Protein AF-A0A7W1HJT8-F1 (afdb_monomer)

pLDDT: mean 92.69, std 4.2, range [70.69, 98.31]

Secondary structure (DSSP, 8-state):
-HHHHHHHHHHHHHHHHHHH--TTPPPSSPPP-S--TTTS-SS--TT-B-TTSTT-BSSPPPPTT--

Mean predicted aligned error: 6.5 Å

Foldseek 3Di:
DVVVVVVVVVVVVVVCCVVVPDPPDDDPDDDDDPPCPPVDDPDQDQAAFDPPDPVRGSHDDDDPPDD

Sequence (67 aa):
MLRAFFLIFALVSVALVAVLGFRGEKSSRPEIEIFPDMVRQPKVRAQSESNFFSDQRGARKPVDGTV

Radius of gyration: 25.09 Å; Cα contacts (8 Å, |Δi|>4): 23; chains: 1; bounding box: 58×23×65 Å

Nearest PDB structures (foldseek):
  6btm-assembly1_E  TM=7.800E-01  e=2.111E-01  Flavobacterium johnsoniae UW101
  6f0k-assembly1_E  TM=8.958E-01  e=7.537E-01  Rhodothermus marinus DSM 4252

Solvent-accessible surface area (backbone atoms only — not comparable to full-atom values): 4611 Å² total; per-residue (Å²): 112,68,68,59,50,52,53,52,51,52,51,51,52,52,51,49,45,71,74,72,52,66,92,87,67,83,75,91,62,82,81,88,68,93,76,57,75,75,76,69,54,102,66,84,45,79,89,32,77,25,95,85,44,96,82,36,48,44,51,77,80,79,65,90,87,74,130

Structure (mmCIF, N/CA/C/O backbone):
data_AF-A0A7W1HJT8-F1
#
_entry.id   AF-A0A7W1HJT8-F1
#
loop_
_atom_site.group_PDB
_atom_site.id
_atom_site.type_symbol
_atom_site.label_atom_id
_atom_site.label_alt_id
_atom_site.label_comp_id
_atom_site.label_asym_id
_atom_site.label_entity_id
_atom_site.label_seq_id
_atom_site.pdbx_PDB_ins_code
_atom_site.Cartn_x
_atom_site.Cartn_y
_atom_site.Cartn_z
_atom_site.occupancy
_atom_site.B_iso_or_equiv
_atom_site.auth_seq_id
_atom_site.auth_comp_id
_atom_site.auth_asym_id
_atom_site.auth_atom_id
_atom_site.pdbx_PDB_model_num
ATOM 1 N N . MET A 1 1 ? 26.215 -7.020 -36.157 1.00 70.69 1 MET A N 1
ATOM 2 C CA . MET A 1 1 ? 26.485 -7.336 -34.738 1.00 70.69 1 MET A CA 1
ATOM 3 C C . MET A 1 1 ? 26.299 -6.114 -33.836 1.00 70.69 1 MET A C 1
ATOM 5 O O . MET A 1 1 ? 25.270 -6.035 -33.185 1.00 70.69 1 MET A O 1
ATOM 9 N N . LEU A 1 2 ? 27.187 -5.110 -33.864 1.00 91.31 2 LEU A N 1
ATOM 10 C CA . LEU A 1 2 ? 27.116 -3.945 -32.954 1.00 91.31 2 LEU A CA 1
ATOM 11 C C . LEU A 1 2 ? 25.862 -3.063 -33.115 1.00 91.31 2 LEU A C 1
ATOM 13 O O . LEU A 1 2 ? 25.298 -2.621 -32.123 1.00 91.31 2 LEU A O 1
ATOM 17 N N . ARG A 1 3 ? 25.372 -2.849 -34.345 1.00 92.19 3 ARG A N 1
ATOM 18 C CA . ARG A 1 3 ? 24.165 -2.030 -34.592 1.00 92.19 3 ARG A CA 1
ATOM 19 C C . ARG A 1 3 ? 22.917 -2.581 -33.889 1.00 92.19 3 ARG A C 1
ATOM 21 O O . ARG A 1 3 ? 22.217 -1.836 -33.217 1.00 92.19 3 ARG A O 1
ATOM 28 N N . ALA A 1 4 ? 22.669 -3.885 -34.016 1.00 94.69 4 ALA A N 1
ATOM 29 C CA . ALA A 1 4 ? 21.538 -4.544 -33.362 1.00 94.69 4 ALA A CA 1
ATOM 30 C C . ALA A 1 4 ? 21.688 -4.542 -31.834 1.00 94.69 4 ALA A C 1
ATOM 32 O O . ALA A 1 4 ? 20.719 -4.285 -31.129 1.00 94.69 4 ALA A O 1
ATOM 33 N N . PHE A 1 5 ? 22.909 -4.755 -31.332 1.00 96.38 5 PHE A N 1
ATOM 34 C CA . PHE A 1 5 ? 23.206 -4.670 -29.904 1.00 96.38 5 PHE A CA 1
ATOM 35 C C . PHE A 1 5 ? 22.840 -3.298 -29.324 1.00 96.38 5 PHE A C 1
ATOM 37 O O . PHE A 1 5 ? 22.098 -3.239 -28.350 1.00 96.38 5 PHE A O 1
ATOM 44 N N . PHE A 1 6 ? 23.285 -2.200 -29.944 1.00 97.56 6 PHE A N 1
ATOM 45 C CA . PHE A 1 6 ? 22.972 -0.855 -29.451 1.00 97.56 6 PHE A CA 1
ATOM 46 C C . PHE A 1 6 ? 21.480 -0.526 -29.522 1.00 97.56 6 PHE A C 1
ATOM 48 O O . PHE A 1 6 ? 20.964 0.112 -28.609 1.00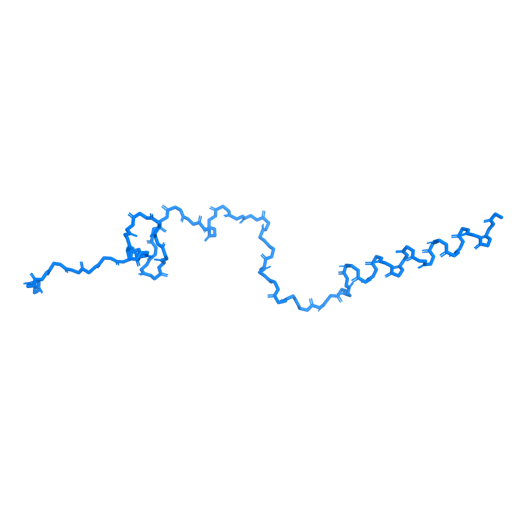 97.56 6 PHE A O 1
ATOM 55 N N . LEU A 1 7 ? 20.778 -0.987 -30.563 1.00 97.69 7 LEU A N 1
ATOM 56 C CA . LEU A 1 7 ? 19.327 -0.813 -30.666 1.00 97.69 7 LEU A CA 1
ATOM 57 C C . LEU A 1 7 ? 18.591 -1.531 -29.533 1.00 97.69 7 LEU A C 1
ATOM 59 O O . LEU A 1 7 ? 17.754 -0.929 -28.867 1.00 97.69 7 LEU A O 1
ATOM 63 N N . ILE A 1 8 ? 18.929 -2.797 -29.282 1.00 97.75 8 ILE A N 1
ATOM 64 C CA . ILE A 1 8 ? 18.320 -3.574 -28.197 1.00 97.75 8 ILE A CA 1
ATOM 65 C C . ILE A 1 8 ? 18.673 -2.957 -26.843 1.00 97.75 8 ILE A C 1
ATOM 67 O O . ILE A 1 8 ? 17.794 -2.787 -26.005 1.00 97.75 8 ILE A O 1
ATOM 71 N N . PHE A 1 9 ? 19.932 -2.572 -26.638 1.00 97.62 9 PHE A N 1
ATOM 72 C CA . PHE A 1 9 ? 20.378 -1.937 -25.403 1.00 97.62 9 PHE A CA 1
ATOM 73 C C . PHE A 1 9 ? 19.603 -0.646 -25.120 1.00 97.62 9 PHE A C 1
ATOM 75 O O . PHE A 1 9 ? 19.063 -0.491 -24.029 1.00 97.62 9 PHE A O 1
ATOM 82 N N . ALA A 1 10 ? 19.466 0.233 -26.118 1.00 98.06 10 ALA A N 1
ATOM 83 C CA . ALA A 1 10 ? 18.696 1.465 -25.987 1.00 98.06 10 ALA A CA 1
ATOM 84 C C . ALA A 1 10 ? 17.220 1.190 -25.661 1.00 98.06 10 ALA A C 1
ATOM 86 O O . ALA A 1 10 ? 16.666 1.818 -24.759 1.00 98.06 10 ALA A O 1
ATOM 87 N N . LEU A 1 11 ? 16.594 0.222 -26.339 1.00 98.31 11 LEU A N 1
ATOM 88 C CA . LEU A 1 11 ? 15.210 -0.172 -26.061 1.00 98.31 11 LEU A CA 1
ATOM 89 C C . LEU A 1 11 ? 15.038 -0.697 -24.631 1.00 98.31 11 LEU A C 1
ATOM 91 O O . LEU A 1 11 ? 14.094 -0.305 -23.948 1.00 98.31 11 LEU A O 1
ATOM 95 N N . VAL A 1 12 ? 15.964 -1.531 -24.151 1.00 98.06 12 VAL A N 1
ATOM 96 C CA . VAL A 1 12 ? 15.946 -2.049 -22.776 1.00 98.06 12 VAL A CA 1
ATOM 97 C C . VAL A 1 12 ? 16.147 -0.924 -21.761 1.00 98.06 12 VAL A C 1
ATOM 99 O O . VAL A 1 12 ? 15.435 -0.882 -20.760 1.00 98.06 12 VAL A O 1
ATOM 102 N N . SER A 1 13 ? 17.059 0.019 -22.014 1.00 97.31 13 SER A N 1
ATOM 103 C CA . SER A 1 13 ? 17.252 1.183 -21.142 1.00 97.31 13 SER A CA 1
ATOM 104 C C . SER A 1 13 ? 15.988 2.040 -21.043 1.00 97.31 13 SER A C 1
ATOM 106 O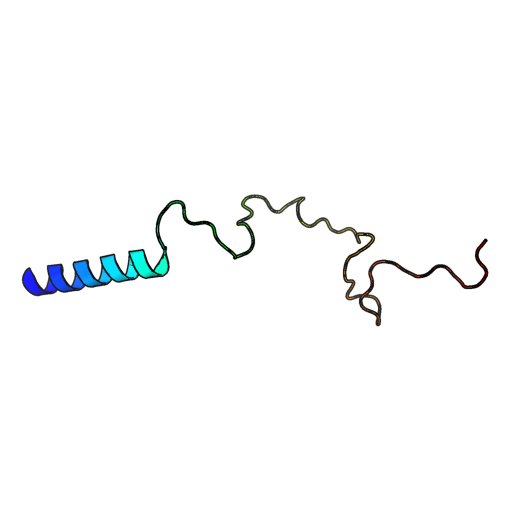 O . SER A 1 13 ? 15.590 2.408 -19.940 1.00 97.31 13 SER A O 1
ATOM 108 N N . VAL A 1 14 ? 15.320 2.315 -22.169 1.00 97.56 14 VAL A N 1
ATOM 109 C CA . VAL A 1 14 ? 14.056 3.073 -22.186 1.00 97.56 14 VAL A CA 1
ATOM 110 C C . VAL A 1 14 ? 12.954 2.315 -21.445 1.00 97.56 14 VAL A C 1
ATOM 112 O O . VAL A 1 14 ? 12.252 2.909 -20.629 1.00 97.56 14 VAL A O 1
ATOM 115 N N . ALA A 1 15 ? 12.827 1.006 -21.673 1.00 97.81 15 ALA A N 1
ATOM 116 C CA . ALA A 1 15 ? 11.844 0.175 -20.983 1.00 97.81 15 ALA A CA 1
ATOM 117 C C . ALA A 1 15 ? 12.065 0.162 -19.460 1.00 97.81 15 ALA A C 1
ATOM 119 O O . ALA A 1 15 ? 11.107 0.292 -18.701 1.00 97.81 15 ALA A O 1
ATOM 120 N N . LEU A 1 16 ? 13.319 0.069 -19.005 1.00 96.31 16 LEU A N 1
ATOM 121 C CA . LEU A 1 16 ? 13.663 0.125 -17.582 1.00 96.31 16 LEU A CA 1
ATOM 122 C C . LEU A 1 16 ? 13.240 1.448 -16.944 1.00 96.31 16 LEU A C 1
ATOM 124 O O . LEU A 1 16 ? 12.602 1.432 -15.894 1.00 96.31 16 LEU A O 1
ATOM 128 N N . VAL A 1 17 ? 13.549 2.580 -17.581 1.00 94.62 17 VAL A N 1
ATOM 129 C CA . VAL A 1 17 ? 13.157 3.903 -17.069 1.00 94.62 17 VAL A CA 1
ATOM 130 C C . VAL A 1 17 ? 11.634 4.052 -17.045 1.00 94.62 17 VAL A C 1
ATOM 132 O O . VAL A 1 17 ? 11.089 4.559 -16.070 1.00 94.62 17 VAL A O 1
ATOM 135 N N . ALA A 1 18 ? 10.931 3.559 -18.068 1.00 92.94 18 ALA A N 1
ATOM 136 C CA . ALA A 1 18 ? 9.472 3.627 -18.130 1.00 92.94 18 ALA A CA 1
ATOM 137 C C . ALA A 1 18 ? 8.777 2.803 -17.028 1.00 92.94 18 ALA A C 1
ATOM 139 O O . ALA A 1 18 ? 7.735 3.215 -16.524 1.00 92.94 18 ALA A O 1
ATOM 140 N N . VAL A 1 19 ? 9.340 1.649 -16.650 1.00 91.56 19 VAL A N 1
ATOM 141 C CA . VAL A 1 19 ? 8.764 0.766 -15.620 1.00 91.56 19 VAL A CA 1
ATOM 142 C C . VAL A 1 19 ? 9.148 1.204 -14.206 1.00 91.56 19 VAL A C 1
ATOM 144 O O . VAL A 1 19 ? 8.304 1.186 -13.311 1.00 91.56 19 VAL A O 1
ATOM 147 N N . LEU A 1 20 ? 10.413 1.574 -13.988 1.00 90.25 20 LEU A N 1
ATOM 148 C CA . LEU A 1 20 ? 10.935 1.908 -12.659 1.00 90.25 20 LEU A CA 1
ATOM 149 C C . LEU A 1 20 ? 10.688 3.373 -12.268 1.00 90.25 20 LEU A C 1
ATOM 151 O O . LEU A 1 20 ? 10.708 3.688 -11.080 1.00 90.25 20 LEU A O 1
ATOM 155 N N . GLY A 1 21 ? 10.429 4.248 -13.243 1.00 88.12 21 GLY A N 1
ATOM 156 C CA . GLY A 1 21 ? 10.247 5.681 -13.027 1.00 88.12 21 GLY A CA 1
ATOM 157 C C . GLY A 1 21 ? 11.551 6.411 -12.704 1.00 88.12 21 GLY A C 1
ATOM 158 O O . GLY A 1 21 ? 12.651 5.848 -12.759 1.00 88.12 21 GLY A O 1
ATOM 159 N N . PHE A 1 22 ? 11.436 7.696 -12.368 1.00 90.00 22 PHE A N 1
ATOM 160 C CA . PHE A 1 22 ? 12.582 8.510 -11.974 1.00 90.00 22 PHE A CA 1
ATOM 161 C C . PHE A 1 22 ? 12.799 8.476 -10.460 1.00 90.00 22 PHE A C 1
ATOM 163 O O . PHE A 1 22 ? 11.870 8.458 -9.651 1.00 90.00 22 PHE A O 1
ATOM 170 N N . ARG A 1 23 ? 14.070 8.507 -10.048 1.00 88.44 23 ARG A N 1
ATOM 171 C CA . ARG A 1 23 ? 14.427 8.588 -8.629 1.00 88.44 23 ARG A CA 1
ATOM 172 C C . ARG A 1 23 ? 13.901 9.895 -8.027 1.00 88.44 23 ARG A C 1
ATOM 174 O O . ARG A 1 23 ? 14.200 10.969 -8.538 1.00 88.44 23 ARG A O 1
ATOM 181 N N . GLY A 1 24 ? 13.227 9.797 -6.881 1.00 85.94 24 GLY A N 1
ATOM 182 C CA . GLY A 1 24 ? 12.744 10.953 -6.115 1.00 85.94 24 GLY A CA 1
ATOM 183 C C . GLY A 1 24 ? 11.296 11.350 -6.404 1.00 85.94 24 GLY A C 1
ATOM 184 O O . GLY A 1 24 ? 10.796 12.286 -5.782 1.00 85.94 24 GLY A O 1
ATOM 185 N N . GLU A 1 25 ? 10.604 10.637 -7.294 1.00 86.12 25 GLU A N 1
ATOM 186 C CA . GLU A 1 25 ? 9.165 10.810 -7.484 1.00 86.12 25 GLU A CA 1
ATOM 187 C C . GLU A 1 25 ? 8.374 10.290 -6.275 1.00 86.12 25 GLU A C 1
ATOM 189 O O . GLU A 1 25 ? 8.721 9.280 -5.656 1.00 86.12 25 GLU A O 1
ATOM 194 N N . LYS A 1 26 ? 7.287 10.990 -5.928 1.00 86.44 26 LYS A N 1
ATOM 195 C CA . LYS A 1 26 ? 6.355 10.538 -4.890 1.00 86.44 26 LYS A CA 1
ATOM 196 C C . LYS A 1 26 ? 5.389 9.521 -5.486 1.00 86.44 26 LYS A C 1
ATOM 198 O O . LYS A 1 26 ? 4.733 9.795 -6.486 1.00 86.44 26 LYS A O 1
ATOM 203 N N . SER A 1 27 ? 5.270 8.370 -4.836 1.00 85.19 27 SER A N 1
ATOM 204 C CA . SER A 1 27 ? 4.289 7.350 -5.202 1.00 85.19 27 SER A CA 1
ATOM 205 C C . SER A 1 27 ? 2.911 7.692 -4.629 1.00 85.19 27 SER A C 1
ATOM 207 O O . SER A 1 27 ? 2.807 8.094 -3.473 1.00 85.19 27 SER A O 1
ATOM 209 N N . SER A 1 28 ? 1.851 7.492 -5.417 1.00 89.88 28 SER A N 1
ATOM 210 C CA . SER A 1 28 ? 0.460 7.461 -4.931 1.00 89.88 28 SER A CA 1
ATOM 211 C C . SER A 1 28 ? 0.041 6.081 -4.419 1.00 89.88 28 SER A C 1
ATOM 213 O O . SER A 1 28 ? -1.031 5.930 -3.835 1.00 89.88 28 SER A O 1
ATOM 215 N N . ARG A 1 29 ? 0.866 5.057 -4.667 1.00 89.25 29 ARG A N 1
ATOM 216 C CA . ARG A 1 29 ? 0.650 3.706 -4.146 1.00 89.25 29 ARG A CA 1
ATOM 217 C C . ARG A 1 29 ? 0.900 3.691 -2.637 1.00 89.25 29 ARG A C 1
ATOM 219 O O . ARG A 1 29 ? 1.670 4.528 -2.161 1.00 89.25 29 ARG A O 1
ATOM 226 N N . PRO A 1 30 ? 0.319 2.720 -1.914 1.00 90.44 30 PRO A N 1
ATOM 227 C CA . PRO A 1 30 ? 0.658 2.491 -0.519 1.00 90.44 30 PRO A CA 1
ATOM 228 C C . PRO A 1 30 ? 2.170 2.400 -0.308 1.00 90.44 30 PRO A C 1
ATOM 230 O O . PRO A 1 30 ? 2.913 1.957 -1.190 1.00 90.44 30 PRO A O 1
ATOM 233 N N . GLU A 1 31 ? 2.606 2.839 0.866 1.00 88.44 31 GLU A N 1
ATOM 234 C CA . GLU A 1 31 ? 4.011 2.832 1.248 1.00 88.44 31 GLU A CA 1
ATOM 235 C C . GLU A 1 31 ? 4.574 1.404 1.257 1.00 88.44 31 GLU A C 1
ATOM 237 O O . GLU A 1 31 ? 3.880 0.434 1.567 1.00 88.44 31 GLU A O 1
ATOM 242 N N . ILE A 1 32 ? 5.853 1.276 0.897 1.00 91.00 32 ILE A N 1
ATOM 243 C CA . ILE A 1 32 ? 6.558 -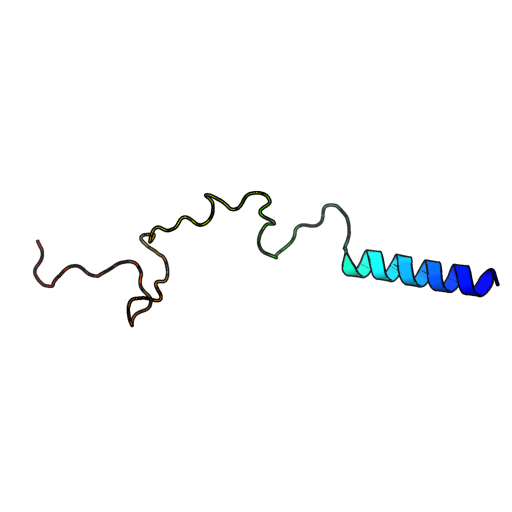0.004 0.961 1.00 91.00 32 ILE A CA 1
ATOM 244 C C . ILE A 1 32 ? 6.979 -0.235 2.409 1.00 91.00 32 ILE A C 1
ATOM 246 O O . ILE A 1 32 ? 7.794 0.506 2.956 1.00 91.00 32 ILE A O 1
ATOM 250 N N . GLU A 1 33 ? 6.461 -1.296 3.014 1.00 94.56 33 GLU A N 1
ATOM 251 C CA . GLU A 1 33 ? 6.758 -1.651 4.397 1.00 94.56 33 GLU A CA 1
ATOM 252 C C . GLU A 1 33 ? 7.789 -2.782 4.458 1.00 94.56 33 GLU A C 1
ATOM 254 O O . GLU A 1 33 ? 7.479 -3.934 4.161 1.00 94.56 33 GLU A O 1
ATOM 259 N N . ILE A 1 34 ? 9.025 -2.457 4.851 1.00 94.81 34 ILE A N 1
ATOM 260 C CA . ILE A 1 34 ? 10.124 -3.437 4.966 1.00 94.81 34 ILE A CA 1
ATOM 261 C C . ILE A 1 34 ? 9.891 -4.386 6.153 1.00 94.81 34 ILE A C 1
ATOM 263 O O . ILE A 1 34 ? 10.135 -5.586 6.046 1.00 94.81 34 ILE A O 1
ATOM 267 N N . PHE A 1 35 ? 9.380 -3.854 7.267 1.00 94.88 35 PHE A N 1
ATOM 268 C CA . PHE A 1 35 ? 9.063 -4.608 8.482 1.00 94.88 35 PHE A CA 1
ATOM 269 C C . PHE A 1 35 ? 7.599 -4.365 8.885 1.00 94.88 35 PHE A C 1
ATOM 271 O O . PHE A 1 35 ? 7.309 -3.436 9.636 1.00 94.88 35 PHE A O 1
ATOM 278 N N . PRO A 1 36 ? 6.654 -5.164 8.360 1.00 93.56 36 PRO A N 1
ATOM 279 C CA . PRO A 1 36 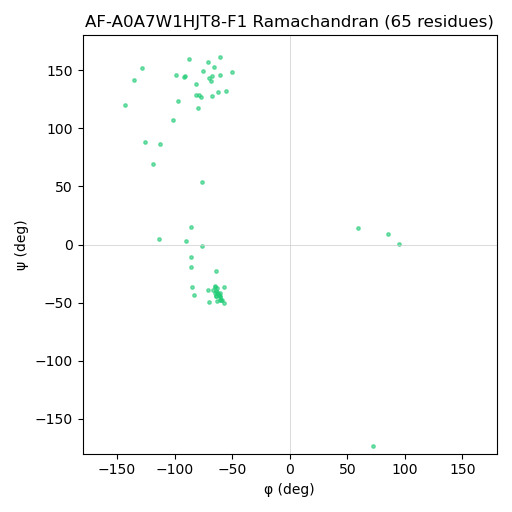? 5.222 -4.975 8.596 1.00 93.56 36 PRO A CA 1
ATOM 280 C C . PRO A 1 36 ? 4.686 -5.645 9.876 1.00 93.56 36 PRO A C 1
ATOM 282 O O . PRO A 1 36 ? 3.473 -5.820 10.008 1.00 93.56 36 PRO A O 1
ATOM 285 N N . ASP A 1 37 ? 5.550 -6.058 10.801 1.00 93.75 37 ASP A N 1
ATOM 286 C CA . ASP A 1 37 ? 5.210 -6.941 11.927 1.00 93.75 37 ASP A CA 1
ATOM 287 C C . ASP A 1 37 ? 4.174 -6.337 12.890 1.00 93.75 37 ASP A C 1
ATOM 289 O O . ASP A 1 37 ? 3.220 -7.000 13.296 1.00 93.75 37 ASP A O 1
ATOM 293 N N . MET A 1 38 ? 4.320 -5.052 13.210 1.00 93.62 38 MET A N 1
ATOM 294 C CA . MET A 1 38 ? 3.452 -4.323 14.131 1.00 93.62 38 MET A CA 1
ATOM 295 C C . MET A 1 38 ? 2.628 -3.226 13.452 1.00 93.62 38 MET A C 1
ATOM 297 O O . MET A 1 38 ? 1.887 -2.511 14.137 1.00 93.62 38 MET A O 1
ATOM 301 N N . VAL A 1 39 ? 2.697 -3.108 12.123 1.00 93.12 39 VAL A N 1
ATOM 302 C CA . VAL A 1 39 ? 1.896 -2.138 11.359 1.00 93.12 39 VAL A CA 1
ATOM 303 C C . VAL A 1 39 ? 0.420 -2.549 11.362 1.00 93.12 39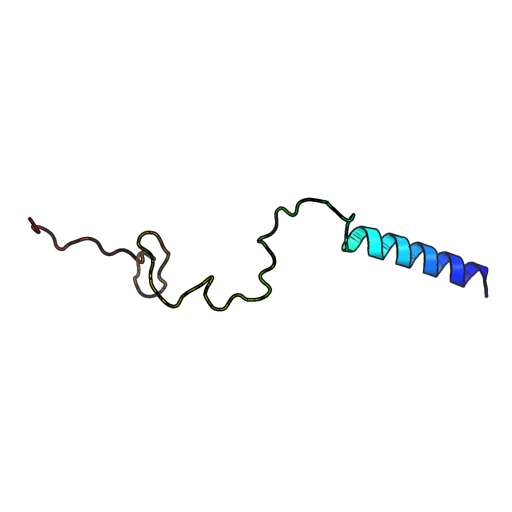 VAL A C 1
ATOM 305 O O . VAL A 1 39 ? -0.465 -1.765 11.726 1.00 93.12 39 VAL A O 1
ATOM 308 N N . ARG A 1 40 ? 0.151 -3.821 11.042 1.00 90.88 40 ARG A N 1
ATOM 309 C CA . ARG A 1 40 ? -1.187 -4.435 11.057 1.00 90.88 40 ARG A CA 1
ATOM 310 C C . ARG A 1 40 ? -1.264 -5.485 12.154 1.00 90.88 40 ARG A C 1
ATOM 312 O O . ARG A 1 40 ? -1.020 -6.665 11.941 1.00 90.88 40 ARG A O 1
ATOM 319 N N . GLN A 1 41 ? -1.601 -5.024 13.349 1.00 92.81 41 GLN A N 1
ATOM 320 C CA . GLN A 1 41 ? -1.721 -5.889 14.520 1.00 92.81 41 GLN A CA 1
ATOM 321 C C . GLN A 1 41 ? -3.014 -6.718 14.470 1.00 92.81 41 GLN A C 1
ATOM 323 O O . GLN A 1 41 ? -4.029 -6.211 13.984 1.00 92.81 41 GLN A O 1
ATOM 328 N N . PRO A 1 42 ? -3.027 -7.935 15.046 1.00 91.06 42 PRO A N 1
ATOM 329 C CA . PRO A 1 42 ? -4.213 -8.787 15.150 1.00 91.06 42 PRO A CA 1
ATOM 330 C C . PRO A 1 42 ? -5.164 -8.292 16.255 1.00 91.06 42 PRO A C 1
ATOM 332 O O . PRO A 1 42 ? -5.522 -9.019 17.177 1.00 91.06 42 PRO A O 1
ATOM 335 N N . LYS A 1 43 ? -5.552 -7.018 16.188 1.00 91.31 43 LYS A N 1
ATOM 336 C CA . LYS A 1 43 ? -6.529 -6.388 17.077 1.00 91.31 43 LYS A CA 1
ATOM 337 C C . LYS A 1 43 ? -7.497 -5.550 16.256 1.00 91.31 43 LYS A C 1
ATOM 339 O O . LYS A 1 43 ? -7.095 -4.861 15.319 1.00 91.31 43 LYS A O 1
ATOM 344 N N . VAL A 1 44 ? -8.765 -5.576 16.641 1.00 91.62 44 VAL A N 1
ATOM 345 C CA . VAL A 1 44 ? -9.807 -4.767 16.003 1.00 91.62 44 VAL A CA 1
ATOM 346 C C . VAL A 1 44 ? -9.677 -3.328 16.504 1.00 91.62 44 VAL A C 1
ATOM 348 O O . VAL A 1 44 ? -9.627 -3.090 17.711 1.00 91.62 44 VAL A O 1
ATOM 351 N N . ARG A 1 45 ? -9.581 -2.360 15.587 1.00 90.94 45 ARG A N 1
ATOM 352 C CA . ARG A 1 45 ? -9.568 -0.931 15.940 1.00 90.94 45 ARG A CA 1
ATOM 353 C C . ARG A 1 45 ? -11.010 -0.417 16.010 1.00 90.94 45 ARG A C 1
ATOM 355 O O . ARG A 1 45 ? -11.914 -1.002 15.424 1.00 90.94 45 ARG A O 1
ATOM 362 N N . ALA A 1 46 ? -11.232 0.705 16.697 1.00 89.38 46 ALA A N 1
ATOM 363 C CA . ALA A 1 46 ? -12.576 1.280 16.847 1.00 89.38 46 ALA A CA 1
ATOM 364 C C . ALA A 1 46 ? -13.257 1.575 15.495 1.00 89.38 46 ALA A C 1
ATOM 366 O O . ALA A 1 46 ? -14.456 1.371 15.337 1.00 89.38 46 ALA A O 1
ATOM 367 N N . GLN A 1 47 ? -12.485 2.020 14.504 1.00 90.38 47 GLN A N 1
ATOM 368 C CA . GLN A 1 47 ? -12.944 2.235 13.133 1.00 90.38 47 GLN A CA 1
ATOM 369 C C . GLN A 1 47 ? -12.158 1.325 12.188 1.00 90.38 47 GLN A C 1
ATOM 371 O O . GLN A 1 47 ? -11.301 1.778 11.436 1.00 90.38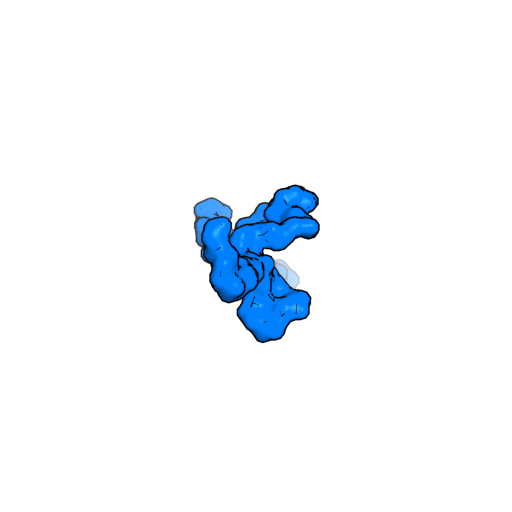 47 GLN A O 1
ATOM 376 N N . SER A 1 48 ? -12.401 0.018 12.279 1.00 92.56 48 SER A N 1
ATOM 377 C CA . SER A 1 48 ? -11.912 -0.9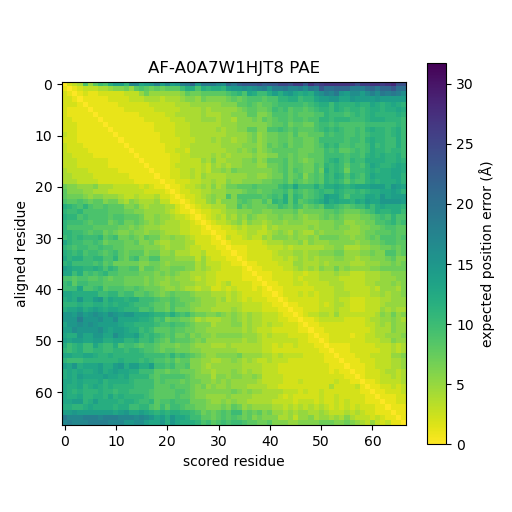46 11.295 1.00 92.56 48 SER A CA 1
ATOM 378 C C . SER A 1 48 ? -13.036 -1.832 10.794 1.00 92.56 48 SER A C 1
ATOM 380 O O . SER A 1 48 ? -13.992 -2.124 11.521 1.00 92.56 48 SER A O 1
ATOM 382 N N . GLU A 1 49 ? -12.880 -2.298 9.563 1.00 93.81 49 GLU A N 1
ATOM 383 C CA . GLU A 1 49 ? -13.728 -3.344 9.015 1.00 93.81 49 GLU A CA 1
ATOM 384 C C . GLU A 1 49 ? -13.511 -4.668 9.768 1.00 93.81 49 GLU A C 1
ATOM 386 O O . GLU A 1 49 ? -12.454 -4.905 10.364 1.00 93.81 49 GLU A O 1
ATOM 391 N N . SER A 1 50 ? -14.532 -5.521 9.791 1.00 92.62 50 SER A N 1
ATOM 392 C CA . SER A 1 50 ? -14.473 -6.851 10.395 1.00 92.62 50 SER A CA 1
ATOM 393 C C . SER A 1 50 ? -15.273 -7.851 9.576 1.00 92.62 50 SER A C 1
ATOM 395 O O . SER A 1 50 ? -16.487 -7.737 9.473 1.00 92.62 50 SER A O 1
ATOM 397 N N . ASN A 1 51 ? -14.607 -8.892 9.082 1.00 93.00 51 ASN A N 1
ATOM 398 C CA . ASN A 1 51 ? -15.252 -9.963 8.313 1.00 93.00 51 ASN A CA 1
ATOM 399 C C . ASN A 1 51 ? -16.055 -10.948 9.185 1.00 93.00 51 ASN A C 1
ATOM 401 O O . ASN A 1 51 ? -16.616 -11.906 8.664 1.00 93.00 51 ASN A O 1
ATOM 405 N N . PHE A 1 52 ? -16.076 -10.757 10.508 1.00 93.00 52 PHE A N 1
ATOM 406 C CA . PHE A 1 52 ? -16.790 -11.635 11.436 1.00 93.00 52 PHE A CA 1
ATOM 407 C C . PHE A 1 52 ? -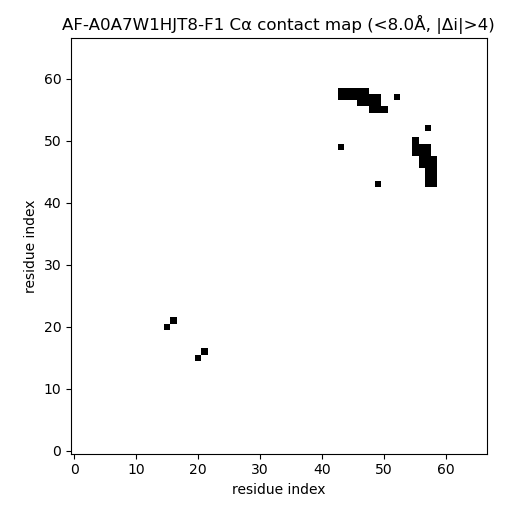18.273 -11.263 11.577 1.00 93.00 52 PHE A C 1
ATOM 409 O O . PHE A 1 52 ? -19.122 -12.139 11.712 1.00 93.00 52 PHE A O 1
ATOM 416 N N . PHE A 1 53 ? -18.594 -9.967 11.550 1.00 93.31 53 PHE A N 1
ATOM 417 C CA . PHE A 1 53 ? -19.962 -9.472 11.700 1.00 93.31 53 PHE A CA 1
ATOM 418 C C . PHE A 1 53 ? -20.581 -9.152 10.334 1.00 93.31 53 PHE A C 1
ATOM 420 O O . PHE A 1 53 ? -19.901 -8.669 9.431 1.00 93.31 53 PHE A O 1
ATOM 427 N N . SER A 1 54 ? -21.890 -9.369 10.185 1.00 95.44 54 SER A N 1
ATOM 428 C CA . SER A 1 54 ? -22.609 -9.167 8.914 1.00 95.44 54 SER A CA 1
ATOM 429 C C . SER A 1 54 ? -22.632 -7.715 8.423 1.00 95.44 54 SER A C 1
ATOM 431 O O . SER A 1 54 ? -22.803 -7.472 7.233 1.00 95.44 54 SER A O 1
ATOM 433 N N . ASP A 1 55 ? -22.446 -6.752 9.325 1.00 93.88 55 ASP A N 1
ATOM 434 C CA . ASP A 1 55 ? -22.401 -5.316 9.038 1.00 93.88 55 ASP A CA 1
ATOM 435 C C . ASP A 1 55 ? -20.987 -4.804 8.723 1.00 93.88 55 ASP A C 1
ATOM 437 O O . ASP A 1 55 ? -20.802 -3.602 8.550 1.00 93.88 55 ASP A O 1
ATOM 441 N N . GLN A 1 56 ? -19.994 -5.697 8.675 1.00 94.75 56 GLN A N 1
ATOM 442 C CA . GLN A 1 56 ? -18.581 -5.402 8.430 1.00 94.75 56 GLN A CA 1
ATOM 443 C C . GLN A 1 56 ? -17.947 -4.438 9.442 1.00 94.75 56 GLN A C 1
ATOM 445 O O . GLN A 1 56 ? -16.849 -3.935 9.218 1.00 94.75 56 GLN A O 1
ATOM 450 N N . ARG A 1 57 ? -18.589 -4.175 10.587 1.00 92.81 57 ARG A N 1
ATOM 451 C CA . ARG A 1 57 ? -18.084 -3.225 11.584 1.00 92.81 57 ARG A CA 1
ATOM 452 C C . ARG A 1 57 ? -17.337 -3.938 12.699 1.00 92.81 57 ARG A C 1
ATOM 454 O O . ARG A 1 57 ? -17.911 -4.750 13.427 1.00 92.81 57 ARG A O 1
ATOM 461 N N . GLY A 1 58 ? -16.080 -3.547 12.905 1.00 92.38 58 GLY A N 1
ATOM 462 C CA . GLY A 1 58 ? -15.303 -3.951 14.075 1.00 92.38 58 GLY A CA 1
ATOM 463 C C . GLY A 1 58 ? -15.896 -3.436 15.389 1.00 92.38 58 GLY A C 1
ATOM 464 O O . GLY A 1 58 ? -15.980 -4.182 16.362 1.00 92.38 58 GLY A O 1
ATOM 465 N N . ALA A 1 59 ? -16.369 -2.185 15.417 1.00 93.69 59 ALA A N 1
ATOM 466 C CA . ALA A 1 59 ? -17.062 -1.633 16.579 1.00 93.69 59 ALA A CA 1
ATOM 467 C C . ALA A 1 59 ? -18.515 -2.106 16.660 1.00 93.69 59 ALA A C 1
ATOM 469 O O . ALA A 1 59 ? -19.291 -1.940 15.713 1.00 93.69 59 ALA A O 1
ATOM 470 N N . ARG A 1 60 ? -18.896 -2.624 17.832 1.00 92.19 60 ARG A N 1
ATOM 471 C CA . ARG A 1 60 ? -20.267 -3.048 18.129 1.00 92.19 60 ARG A CA 1
ATOM 472 C C . ARG A 1 60 ? -21.058 -1.912 18.757 1.00 92.19 60 ARG A C 1
ATOM 474 O O . ARG A 1 60 ? -20.514 -1.115 19.519 1.00 92.19 60 ARG A O 1
ATOM 481 N N . LYS A 1 61 ? -22.346 -1.842 18.422 1.00 92.12 61 LYS A N 1
ATOM 482 C CA . LYS A 1 61 ? -23.274 -0.960 19.131 1.00 92.12 61 LYS A CA 1
ATOM 483 C C . LYS A 1 61 ? -23.455 -1.471 20.567 1.00 92.12 61 LYS A C 1
ATOM 485 O O . LYS A 1 61 ? -23.430 -2.690 20.759 1.00 92.12 61 LYS A O 1
ATOM 490 N N . PRO A 1 62 ? -23.629 -0.574 21.551 1.00 94.25 62 PRO A N 1
ATOM 491 C CA . PRO A 1 62 ? -24.070 -0.982 22.876 1.00 94.25 62 PRO A CA 1
ATOM 492 C C . PRO A 1 62 ? -25.447 -1.645 22.787 1.00 94.25 62 PRO A C 1
ATOM 494 O O . PRO A 1 62 ? -26.171 -1.472 21.805 1.00 94.25 62 PRO A O 1
ATOM 497 N N . VAL A 1 63 ? -25.795 -2.403 23.821 1.00 96.31 63 VAL A N 1
ATOM 498 C CA . VAL A 1 63 ? -27.137 -2.972 23.949 1.00 96.31 63 VAL A CA 1
ATOM 499 C C . VAL A 1 63 ? -28.128 -1.838 24.210 1.00 96.31 63 VAL A C 1
ATOM 501 O O . VAL A 1 63 ? -27.819 -0.896 24.949 1.00 96.31 63 VAL A O 1
ATOM 504 N N . ASP A 1 64 ? -29.306 -1.921 23.599 1.00 97.12 64 ASP A N 1
ATOM 505 C CA . ASP A 1 64 ? -30.365 -0.930 23.778 1.00 97.12 64 ASP A CA 1
ATOM 506 C C . ASP A 1 64 ? -30.712 -0.757 25.267 1.00 97.12 64 ASP A C 1
ATOM 508 O O . ASP A 1 64 ? -30.893 -1.732 25.996 1.00 97.12 64 ASP A O 1
ATOM 512 N N . GLY A 1 65 ? -30.784 0.498 25.723 1.00 96.69 65 GLY A N 1
ATOM 513 C CA . GLY A 1 65 ? -31.071 0.840 27.122 1.00 96.69 65 GLY A CA 1
ATOM 514 C C . GLY A 1 65 ? -29.859 0.865 28.064 1.00 96.69 65 GLY A C 1
ATOM 515 O O . GLY A 1 65 ? -30.046 0.999 29.269 1.00 96.69 65 GLY A O 1
ATO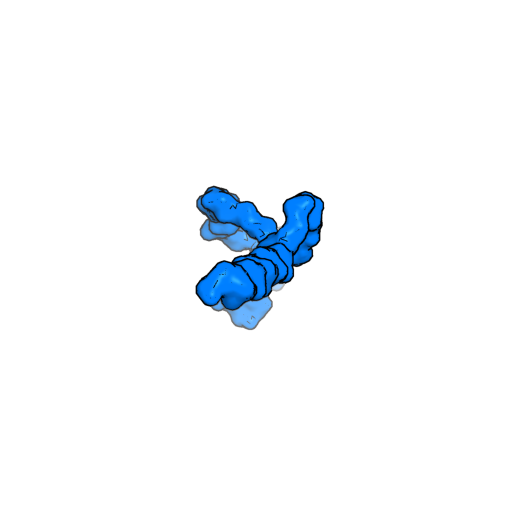M 516 N N . THR A 1 66 ? -28.629 0.762 27.547 1.00 94.69 66 THR A N 1
ATOM 517 C CA . THR A 1 66 ? -27.408 0.989 28.346 1.00 94.69 66 THR A CA 1
ATOM 518 C C . THR A 1 66 ? -27.308 2.472 28.752 1.00 94.69 66 THR A C 1
ATOM 520 O O . THR A 1 66 ? -27.391 3.334 27.874 1.00 94.69 66 THR A O 1
ATOM 523 N N . VAL A 1 67 ? -27.122 2.760 30.051 1.00 91.25 67 VAL A N 1
ATOM 524 C CA . VAL A 1 67 ? -26.928 4.109 30.639 1.00 91.25 67 VAL A CA 1
ATOM 525 C C . VAL A 1 67 ? -25.516 4.245 31.188 1.00 91.25 67 VAL A C 1
ATOM 527 O O . VAL A 1 67 ? -25.069 3.288 31.861 1.00 91.25 67 VAL A O 1
#